Protein AF-A0A951C8U1-F1 (afdb_monomer_lite)

Secondary structure (DSSP, 8-state):
---------HHHHHHHHHHHHHTTT-HHHHHHHHHHHHHHHHHHHHHHHHHTHHHHHHHHHHHHHHHHHH---HHHHHHHHT-

Foldseek 3Di:
DDDDDDDDDPVRVVVLQVQCVVVVRPSVVSVVVVVVVVVVVVVVVVVVCVVCVVVVVVVVCCVVVVVVVPDDPPVVVCVVVVD

Radius of gyration: 25.63 Å; chains: 1; bounding box: 71×23×46 Å

pLDDT: mean 81.99, std 9.88, range [56.78, 96.12]

Sequence (83 aa):
MVRRQIELDEESDQLLNQLAQEYGGDAGRAVRELLHSRQRVEEFVDFCEAAHADILLEQKQRAEGGARETFTAWEEIKRLHNL

Structure (mmCIF, N/CA/C/O backbone):
data_AF-A0A951C8U1-F1
#
_entry.id   AF-A0A951C8U1-F1
#
loop_
_atom_site.group_PDB
_atom_site.id
_atom_site.type_symbol
_atom_site.label_atom_id
_atom_site.label_alt_id
_atom_site.label_comp_id
_atom_site.label_asym_id
_atom_site.label_entity_id
_atom_site.label_seq_id
_atom_site.pdbx_PDB_ins_code
_atom_site.Cartn_x
_atom_site.Cartn_y
_atom_site.Cartn_z
_atom_site.occupancy
_atom_site.B_iso_or_equiv
_atom_site.auth_seq_id
_atom_site.auth_comp_id
_atom_site.auth_asym_id
_atom_site.auth_atom_id
_atom_site.pdbx_PDB_model_num
ATOM 1 N N . MET A 1 1 ? -23.902 -11.173 7.836 1.00 56.78 1 MET A N 1
ATOM 2 C CA . MET A 1 1 ? -22.788 -10.293 8.253 1.00 56.78 1 MET A CA 1
ATOM 3 C C . MET A 1 1 ? -21.791 -11.155 9.016 1.00 56.78 1 MET A C 1
ATOM 5 O O . MET A 1 1 ? -22.209 -11.820 9.955 1.00 56.78 1 MET A O 1
ATOM 9 N N . VAL A 1 2 ? -20.535 -11.252 8.568 1.00 74.00 2 VA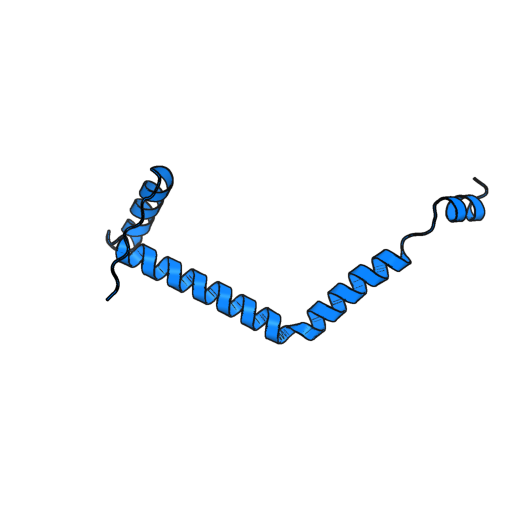L A N 1
ATOM 10 C CA . VAL A 1 2 ? -19.518 -12.110 9.208 1.00 74.00 2 VAL A CA 1
ATOM 11 C C . VAL A 1 2 ? -18.794 -11.291 10.272 1.00 74.00 2 VAL A C 1
ATOM 13 O O . VAL A 1 2 ? -18.220 -10.253 9.953 1.00 74.00 2 VAL A O 1
ATOM 16 N N . ARG A 1 3 ? -18.834 -11.735 11.531 1.00 75.38 3 ARG A N 1
ATOM 17 C CA . ARG A 1 3 ? -18.090 -11.109 12.629 1.00 75.38 3 ARG A CA 1
ATOM 18 C C . ARG A 1 3 ? -16.739 -11.804 12.757 1.00 75.38 3 ARG A C 1
ATOM 20 O O . ARG A 1 3 ? -16.696 -13.019 12.919 1.00 75.38 3 ARG A O 1
ATOM 27 N N . ARG A 1 4 ? -15.654 -11.037 12.669 1.00 78.94 4 ARG A N 1
ATOM 28 C CA . ARG A 1 4 ? -14.288 -11.511 12.918 1.00 78.94 4 ARG A CA 1
ATOM 29 C C . ARG A 1 4 ? -13.751 -10.810 14.155 1.00 78.94 4 ARG A C 1
ATOM 31 O O . ARG A 1 4 ? -14.026 -9.628 14.351 1.00 78.94 4 ARG A O 1
ATOM 38 N N . GLN A 1 5 ? -13.043 -11.558 14.986 1.00 81.38 5 GLN A N 1
ATOM 39 C CA . GLN A 1 5 ? -12.368 -11.041 16.167 1.00 81.38 5 GLN A CA 1
ATOM 40 C C . GLN A 1 5 ? -10.877 -10.998 15.842 1.00 81.38 5 GLN A C 1
ATOM 42 O O . GLN A 1 5 ? -10.352 -11.955 15.275 1.00 81.38 5 GLN A O 1
ATOM 47 N N . ILE A 1 6 ? -10.248 -9.858 16.102 1.00 81.94 6 ILE A N 1
ATOM 48 C CA . ILE A 1 6 ? -8.841 -9.604 15.800 1.00 81.94 6 ILE A CA 1
ATOM 49 C C . ILE A 1 6 ? -8.204 -9.211 17.124 1.00 81.94 6 ILE A C 1
ATOM 51 O O . ILE A 1 6 ? -8.715 -8.321 17.801 1.00 81.94 6 ILE A O 1
ATOM 55 N N . GLU A 1 7 ? -7.142 -9.909 17.500 1.00 87.81 7 GLU A N 1
ATOM 56 C CA . GLU A 1 7 ? -6.292 -9.503 18.612 1.00 87.81 7 GLU A CA 1
ATOM 57 C C . GLU A 1 7 ? -5.234 -8.548 18.070 1.00 87.81 7 GLU A C 1
ATOM 59 O O . GLU A 1 7 ? -4.615 -8.821 17.040 1.00 87.81 7 GLU A O 1
ATOM 64 N N . LEU A 1 8 ? -5.083 -7.412 18.742 1.00 89.31 8 LEU A N 1
ATOM 65 C CA . LEU A 1 8 ? -4.087 -6.401 18.429 1.00 89.31 8 LEU A CA 1
ATOM 66 C C . LEU A 1 8 ? -3.094 -6.337 19.581 1.00 89.31 8 LEU A C 1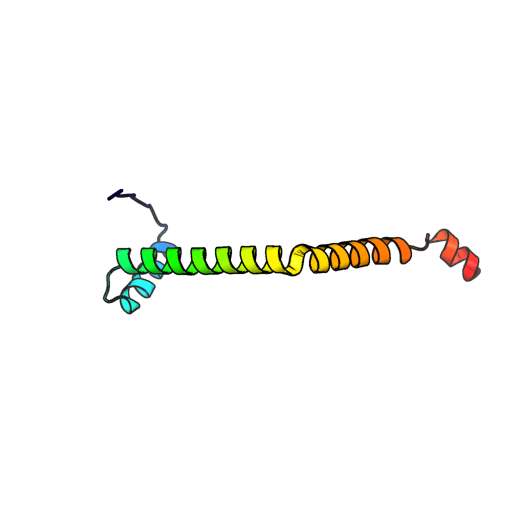
ATOM 68 O O . LEU A 1 8 ? -3.468 -6.502 20.745 1.00 89.31 8 LEU A O 1
ATOM 72 N N . ASP A 1 9 ? -1.833 -6.096 19.249 1.00 94.00 9 ASP A N 1
ATOM 73 C CA . ASP A 1 9 ? -0.873 -5.637 20.240 1.00 94.00 9 ASP A CA 1
ATOM 74 C C . ASP A 1 9 ? -1.226 -4.220 20.724 1.00 94.00 9 ASP A C 1
ATOM 76 O O . ASP A 1 9 ? -2.066 -3.520 20.154 1.00 94.00 9 ASP A O 1
ATOM 80 N N . GLU A 1 10 ? -0.588 -3.810 21.816 1.00 93.19 10 GLU A N 1
ATOM 81 C CA . GLU A 1 10 ? -0.879 -2.545 22.489 1.00 93.19 10 GLU A CA 1
ATOM 82 C C . GLU A 1 10 ? -0.622 -1.323 21.593 1.00 93.19 10 GLU A C 1
ATOM 84 O O . GLU A 1 10 ? -1.390 -0.363 21.624 1.00 93.19 10 GLU A O 1
ATOM 89 N N . GLU A 1 11 ? 0.419 -1.363 20.759 1.00 96.12 11 GLU A N 1
ATOM 90 C CA . GLU A 1 11 ? 0.745 -0.277 19.832 1.00 96.12 11 GLU A CA 1
ATOM 91 C C . GLU A 1 11 ? -0.332 -0.143 18.748 1.00 96.12 11 GLU A C 1
ATOM 93 O O . GLU A 1 11 ? -0.867 0.942 18.510 1.00 96.12 11 GLU A O 1
ATOM 98 N N . SER A 1 12 ? -0.708 -1.263 18.136 1.00 91.38 12 SER A N 1
ATOM 99 C CA . SER A 1 12 ? -1.741 -1.333 17.108 1.00 91.38 12 SER A CA 1
ATOM 100 C C . SER A 1 12 ? -3.111 -0.916 17.644 1.00 91.38 12 SER A C 1
ATOM 102 O O . SER A 1 12 ? -3.859 -0.228 16.945 1.00 91.38 12 SER A O 1
ATOM 104 N N . ASP A 1 13 ? -3.440 -1.281 18.886 1.00 91.62 13 ASP A N 1
ATOM 105 C CA . ASP A 1 13 ? -4.687 -0.868 19.535 1.00 91.62 13 ASP A CA 1
ATOM 106 C C . ASP A 1 13 ? -4.705 0.643 19.816 1.00 91.62 13 ASP A C 1
ATOM 108 O O . ASP A 1 13 ? -5.701 1.321 19.556 1.00 91.62 13 ASP A O 1
ATOM 112 N N . GLN A 1 14 ? -3.583 1.219 20.260 1.00 93.00 14 GLN A N 1
ATOM 113 C CA . GLN A 1 14 ? -3.456 2.669 20.443 1.00 93.00 14 GLN A CA 1
ATOM 114 C C . GLN A 1 14 ? -3.605 3.430 19.123 1.00 93.00 14 GLN A C 1
ATOM 116 O O . GLN A 1 14 ? -4.349 4.413 19.063 1.00 93.00 14 GLN A O 1
ATOM 121 N N . LEU A 1 15 ? -2.945 2.967 18.060 1.00 92.31 15 LEU A N 1
ATOM 122 C CA . LEU A 1 15 ? -3.056 3.559 16.727 1.00 92.31 15 LEU A CA 1
ATOM 123 C C . LEU A 1 15 ? -4.489 3.477 16.195 1.00 92.31 15 LEU A C 1
ATOM 125 O O . LEU A 1 15 ? -5.010 4.461 15.665 1.00 92.31 15 LEU A O 1
ATOM 129 N N . LEU A 1 16 ? -5.160 2.336 16.378 1.00 91.38 16 LEU A N 1
ATOM 130 C CA . LEU A 1 16 ? -6.550 2.180 15.969 1.00 91.38 16 LEU A CA 1
ATOM 131 C C . LEU A 1 16 ? -7.479 3.109 16.757 1.00 91.38 16 LEU A C 1
ATOM 133 O O . LEU A 1 16 ? -8.367 3.723 16.169 1.00 91.38 16 LEU A O 1
ATOM 137 N N . ASN A 1 17 ? -7.269 3.249 18.064 1.00 90.75 17 ASN A N 1
ATOM 138 C CA . ASN A 1 17 ? -8.055 4.154 18.896 1.00 90.75 17 ASN A CA 1
ATOM 139 C C . ASN A 1 17 ? -7.856 5.624 18.502 1.00 90.75 17 ASN A C 1
ATOM 141 O O . ASN A 1 17 ? -8.822 6.386 18.510 1.00 90.75 17 ASN A O 1
ATOM 145 N N . GLN A 1 18 ? -6.640 6.023 18.115 1.00 92.44 18 GLN A N 1
ATOM 146 C CA . GLN A 1 18 ? -6.369 7.359 17.576 1.00 92.44 18 GLN A CA 1
ATOM 147 C C . GLN A 1 18 ? -7.083 7.572 16.239 1.00 92.44 18 GLN A C 1
ATOM 149 O O . GLN A 1 18 ? -7.809 8.552 16.087 1.00 92.44 18 GLN A O 1
ATOM 154 N N . LEU A 1 19 ? -6.958 6.621 15.309 1.00 90.00 19 LEU A N 1
ATOM 155 C CA . LEU A 1 19 ? -7.643 6.676 14.018 1.00 90.00 19 LEU A CA 1
ATOM 156 C C . LEU A 1 19 ? -9.166 6.724 14.195 1.00 90.00 19 LEU A C 1
ATOM 158 O O . LEU A 1 19 ? -9.853 7.485 13.523 1.00 90.00 19 LEU A O 1
ATOM 162 N N . ALA A 1 20 ? -9.711 5.955 15.139 1.00 92.44 20 ALA A N 1
ATOM 163 C CA . ALA A 1 20 ? -11.138 5.928 15.431 1.00 92.44 20 ALA A CA 1
ATOM 164 C C . ALA A 1 20 ? -11.687 7.300 15.842 1.00 92.44 20 ALA A C 1
ATOM 166 O O . ALA A 1 20 ? -12.848 7.579 15.541 1.00 92.44 20 ALA A O 1
ATOM 167 N N . GLN A 1 21 ? -10.887 8.176 16.465 1.00 93.56 21 GLN A N 1
ATOM 168 C CA . GLN A 1 21 ? -11.325 9.535 16.816 1.00 93.56 21 GLN A CA 1
ATOM 169 C C . GLN A 1 21 ? -11.750 10.338 15.583 1.00 93.56 21 GLN A C 1
ATOM 171 O O . GLN A 1 21 ? -12.758 11.043 15.626 1.00 93.56 21 GLN A O 1
ATOM 176 N N . GLU A 1 22 ? -11.060 10.163 14.456 1.00 88.94 22 GLU A N 1
ATOM 177 C CA . GLU A 1 22 ? -11.409 10.808 13.184 1.00 88.94 22 GLU A CA 1
ATOM 178 C C . GLU A 1 22 ? -12.742 10.291 12.611 1.00 88.94 22 GLU A C 1
ATOM 180 O O . GLU A 1 22 ? -13.415 10.982 11.847 1.00 88.94 22 GLU A O 1
ATOM 185 N N . TYR A 1 23 ? -13.172 9.101 13.042 1.00 88.25 23 TYR A N 1
ATOM 186 C CA . TYR A 1 23 ? -14.426 8.451 12.652 1.00 88.25 23 TYR A CA 1
ATOM 187 C C . TYR A 1 23 ? -15.495 8.487 13.758 1.00 88.25 23 TYR A C 1
ATOM 189 O O . TYR A 1 23 ? -16.432 7.685 13.743 1.00 88.25 23 TYR A O 1
ATOM 197 N N . GLY A 1 24 ? -15.387 9.422 14.709 1.00 88.75 24 GLY A N 1
ATOM 198 C CA . GLY A 1 24 ? -16.367 9.601 15.787 1.00 88.75 24 GLY A CA 1
ATOM 199 C C . GLY A 1 24 ? -16.296 8.531 16.881 1.00 88.75 24 GLY A C 1
ATOM 200 O O . GLY A 1 24 ? -17.303 8.238 17.522 1.00 88.75 24 GLY A O 1
ATOM 201 N N . GLY A 1 25 ? -15.127 7.920 17.068 1.00 89.25 25 GLY A N 1
ATOM 202 C CA . GLY A 1 25 ? -14.870 6.861 18.045 1.00 89.25 25 GLY A CA 1
ATOM 203 C C . GLY A 1 25 ? -15.247 5.452 17.575 1.00 89.25 25 GLY A C 1
ATOM 204 O O . GLY A 1 25 ? -15.071 4.498 18.328 1.00 89.25 25 GLY A O 1
ATOM 205 N N . ASP A 1 26 ? -15.748 5.282 16.346 1.00 89.69 26 ASP A N 1
ATOM 206 C CA . ASP A 1 26 ? -16.085 3.961 15.802 1.00 89.69 26 ASP A CA 1
ATOM 207 C C . ASP A 1 26 ? -14.857 3.305 15.153 1.00 89.69 26 ASP A C 1
ATOM 209 O O . ASP A 1 26 ? -14.595 3.447 13.955 1.00 89.69 26 ASP A O 1
ATOM 213 N N . ALA A 1 27 ? -14.122 2.529 15.951 1.00 87.62 27 ALA A N 1
ATOM 214 C CA . ALA A 1 27 ? -12.984 1.738 15.484 1.00 87.62 27 ALA A CA 1
ATOM 215 C C . ALA A 1 27 ? -13.373 0.733 14.384 1.00 87.62 27 ALA A C 1
ATOM 217 O O . ALA A 1 27 ? -12.614 0.501 13.445 1.00 87.62 27 ALA A O 1
ATOM 218 N N . GLY A 1 28 ? -14.583 0.168 14.439 1.00 87.25 28 GLY A N 1
ATOM 219 C CA . GLY A 1 28 ? -15.065 -0.750 13.410 1.00 87.25 28 GLY A CA 1
ATOM 220 C C . GLY A 1 28 ? -15.253 -0.054 12.063 1.00 87.25 28 GLY A C 1
ATOM 221 O O . GLY A 1 28 ? -14.969 -0.644 11.020 1.00 87.25 28 GLY A O 1
ATOM 222 N N . ARG A 1 29 ? -15.721 1.198 12.071 1.00 88.94 29 ARG A N 1
ATOM 223 C CA . ARG A 1 29 ? -15.799 2.040 10.872 1.00 88.94 29 ARG A CA 1
ATOM 224 C C . ARG A 1 29 ? -14.411 2.421 10.377 1.00 88.94 29 ARG A C 1
ATOM 226 O O . ARG A 1 29 ? -14.157 2.231 9.194 1.00 88.94 29 ARG A O 1
ATOM 233 N N . ALA A 1 30 ? -13.519 2.858 11.262 1.00 88.06 30 ALA A N 1
ATOM 234 C CA . ALA A 1 30 ? -12.144 3.199 10.907 1.00 88.06 30 ALA A CA 1
ATOM 235 C C . ALA A 1 30 ? -11.415 2.035 10.208 1.00 88.06 30 ALA A C 1
ATOM 237 O O . ALA A 1 30 ? -10.841 2.221 9.138 1.00 88.06 30 ALA A O 1
ATOM 238 N N . VAL A 1 31 ? -11.522 0.809 10.741 1.00 88.25 31 VAL A N 1
ATOM 239 C CA . VAL A 1 31 ? -10.936 -0.391 10.112 1.00 88.25 31 VAL A CA 1
ATOM 240 C C . VAL A 1 31 ? -11.558 -0.677 8.745 1.00 88.25 31 VAL A C 1
ATOM 242 O O . VAL A 1 31 ? -10.837 -1.003 7.806 1.00 88.25 31 VAL A O 1
ATOM 245 N N . ARG A 1 32 ? -12.885 -0.565 8.602 1.00 88.56 32 ARG A N 1
ATOM 246 C CA . ARG A 1 32 ? -13.551 -0.798 7.307 1.00 88.56 32 ARG A CA 1
ATOM 247 C C . ARG A 1 32 ? -13.086 0.193 6.245 1.00 88.56 32 ARG A C 1
ATOM 249 O O . ARG A 1 32 ? -12.777 -0.227 5.135 1.00 88.56 32 ARG A O 1
ATOM 256 N N . GLU A 1 33 ? -13.017 1.474 6.587 1.00 87.00 33 GLU A N 1
ATOM 257 C CA . GLU A 1 33 ? -12.553 2.520 5.670 1.00 87.00 33 GLU A CA 1
ATOM 258 C C . GLU A 1 33 ? -11.074 2.332 5.309 1.00 87.00 33 GLU A C 1
ATOM 260 O O . GLU A 1 33 ? -10.711 2.427 4.137 1.00 87.00 33 GLU A O 1
ATOM 265 N N . LEU A 1 34 ? -10.228 1.964 6.278 1.00 86.56 34 LEU A N 1
ATOM 266 C CA . LEU A 1 34 ? -8.816 1.662 6.038 1.00 86.56 34 LEU A CA 1
ATOM 267 C C . LEU A 1 34 ? -8.638 0.475 5.078 1.00 86.56 34 LEU A C 1
ATOM 269 O O . LEU A 1 34 ? -7.859 0.559 4.128 1.00 86.56 34 LEU A O 1
ATOM 273 N N . LEU A 1 35 ? -9.378 -0.617 5.295 1.00 85.31 35 LEU A N 1
ATOM 274 C CA . LEU A 1 35 ? -9.334 -1.797 4.428 1.00 85.31 35 LEU A CA 1
ATOM 275 C C . LEU A 1 35 ? -9.834 -1.482 3.015 1.00 85.31 35 LEU A C 1
ATOM 277 O O . LEU A 1 35 ? -9.203 -1.896 2.045 1.00 85.31 35 LEU A O 1
ATOM 281 N N . HIS A 1 36 ? -10.920 -0.716 2.886 1.00 85.06 36 HIS A N 1
ATOM 282 C CA . HIS A 1 36 ? -11.422 -0.289 1.581 1.00 85.06 36 HIS A CA 1
ATOM 283 C C . HIS A 1 36 ? -10.450 0.644 0.858 1.00 85.06 36 HIS A C 1
ATOM 285 O O . HIS A 1 36 ? -10.242 0.491 -0.343 1.00 85.06 36 HIS A O 1
ATOM 291 N N . SER A 1 37 ? -9.833 1.589 1.568 1.00 82.31 37 SER A N 1
ATOM 292 C CA . SER A 1 37 ? -8.797 2.464 1.013 1.00 82.31 37 SER A CA 1
ATOM 293 C C . SER A 1 37 ? -7.621 1.652 0.476 1.00 82.31 37 SER A C 1
ATOM 295 O O . SER A 1 37 ? -7.239 1.808 -0.683 1.00 82.31 37 SER A O 1
ATOM 297 N N . ARG A 1 38 ? -7.108 0.713 1.280 1.00 79.88 38 ARG A N 1
ATOM 298 C CA . ARG A 1 38 ? -6.023 -0.181 0.875 1.00 79.88 38 ARG A CA 1
ATOM 299 C C . ARG A 1 38 ? -6.388 -0.997 -0.363 1.00 79.88 38 ARG A C 1
ATOM 301 O O . ARG A 1 38 ? -5.615 -1.007 -1.313 1.00 79.88 38 ARG A O 1
ATOM 308 N N . GLN A 1 39 ? -7.561 -1.630 -0.366 1.00 82.56 39 GLN A N 1
ATOM 309 C CA . GLN A 1 39 ? -8.020 -2.428 -1.501 1.00 82.56 39 GLN A CA 1
ATOM 310 C C . GLN A 1 39 ? -8.079 -1.585 -2.782 1.00 82.56 39 GLN A C 1
ATOM 312 O O . GLN A 1 39 ? -7.617 -2.024 -3.825 1.00 82.56 39 GLN A O 1
ATOM 317 N N . ARG A 1 40 ? -8.574 -0.344 -2.702 1.00 81.56 40 ARG A N 1
ATOM 318 C CA . ARG A 1 40 ? -8.622 0.569 -3.854 1.00 81.56 40 ARG A CA 1
ATOM 319 C C . ARG A 1 40 ? -7.237 0.953 -4.369 1.00 81.56 40 ARG A C 1
ATOM 321 O O . ARG A 1 40 ? -7.082 1.168 -5.567 1.00 81.56 40 ARG A O 1
ATOM 328 N N . VAL A 1 41 ? -6.252 1.086 -3.482 1.00 83.19 41 VAL A N 1
ATOM 329 C CA . VAL A 1 41 ? -4.863 1.358 -3.877 1.00 83.19 41 VAL A CA 1
ATOM 330 C C . VAL A 1 41 ? -4.257 0.139 -4.565 1.00 83.19 41 VAL A C 1
ATOM 332 O O . VAL A 1 41 ? -3.655 0.300 -5.618 1.00 83.19 41 VAL A O 1
ATOM 335 N N . GLU A 1 42 ? -4.452 -1.062 -4.018 1.00 83.88 42 GLU A N 1
ATOM 336 C CA . GLU A 1 42 ? -3.992 -2.316 -4.634 1.00 83.88 42 GLU A CA 1
ATOM 337 C C . GLU A 1 42 ? -4.638 -2.514 -6.017 1.00 83.88 42 GLU A C 1
ATOM 339 O O . GLU A 1 42 ? -3.930 -2.684 -7.002 1.00 83.88 42 GLU A O 1
ATOM 344 N N . GLU A 1 43 ? -5.957 -2.332 -6.135 1.00 86.75 43 GLU A N 1
ATOM 345 C CA . GLU A 1 43 ? -6.675 -2.391 -7.418 1.00 86.75 43 GLU A CA 1
ATOM 346 C C . GLU A 1 43 ? -6.172 -1.342 -8.427 1.00 86.75 43 GLU A C 1
ATOM 348 O O . GLU A 1 43 ? -6.114 -1.602 -9.630 1.00 86.75 43 GLU A O 1
ATOM 353 N N . PHE A 1 44 ? -5.802 -0.146 -7.962 1.00 78.50 44 PHE A N 1
ATOM 354 C CA . PHE A 1 44 ? -5.233 0.892 -8.820 1.00 78.5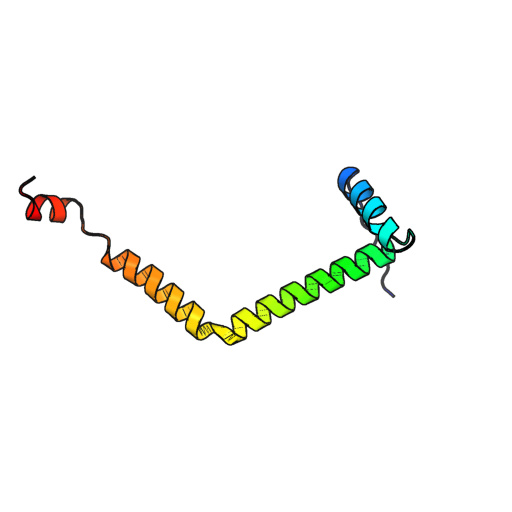0 44 PHE A CA 1
ATOM 355 C C . PHE A 1 44 ? -3.817 0.542 -9.292 1.00 78.50 44 PHE A C 1
ATOM 357 O O . PHE A 1 44 ? -3.482 0.813 -10.446 1.00 78.50 44 PHE A O 1
ATOM 364 N N . VAL A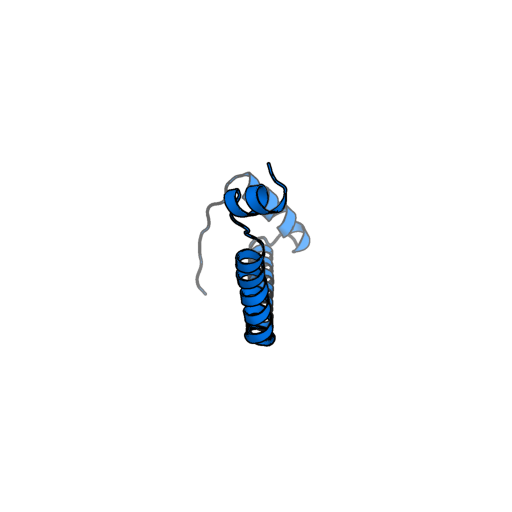 1 45 ? -2.998 -0.062 -8.428 1.00 86.00 45 VAL A N 1
ATOM 365 C CA . VAL A 1 45 ? -1.665 -0.558 -8.794 1.00 86.00 45 VAL A CA 1
ATOM 366 C C . VAL A 1 45 ? -1.797 -1.674 -9.824 1.00 86.00 45 VAL A C 1
ATOM 368 O O . VAL A 1 45 ? -1.202 -1.555 -10.892 1.00 86.00 45 VAL A O 1
ATOM 371 N N . ASP A 1 46 ? -2.655 -2.664 -9.577 1.00 88.75 46 ASP A N 1
ATOM 372 C CA . ASP A 1 46 ? -2.925 -3.760 -10.514 1.00 88.75 46 ASP A CA 1
ATOM 373 C C . ASP A 1 46 ? -3.394 -3.229 -11.877 1.00 88.75 46 ASP A C 1
ATOM 375 O O . ASP A 1 46 ? -2.934 -3.673 -12.931 1.00 88.75 46 ASP A O 1
ATOM 379 N N . PHE A 1 47 ? -4.284 -2.230 -11.876 1.00 88.69 47 PHE A N 1
ATOM 380 C CA . PHE A 1 47 ? -4.730 -1.569 -13.100 1.00 88.69 47 PHE A CA 1
ATOM 381 C C . PHE A 1 47 ? -3.575 -0.883 -13.841 1.00 88.69 47 PHE A C 1
ATOM 383 O O . PHE A 1 47 ? -3.460 -1.027 -15.058 1.00 88.69 47 PHE A O 1
ATOM 390 N N . CYS A 1 48 ? -2.721 -0.142 -13.131 1.00 84.50 48 CYS A N 1
ATOM 391 C CA . CYS A 1 48 ? -1.569 0.535 -13.728 1.00 84.50 48 CYS A CA 1
ATOM 392 C C . CYS A 1 48 ? -0.561 -0.464 -14.307 1.00 84.50 48 CYS A C 1
ATOM 394 O O . CYS A 1 48 ? -0.067 -0.263 -15.417 1.00 84.50 48 CYS A O 1
ATOM 396 N N . GLU A 1 49 ? -0.275 -1.544 -13.582 1.00 87.75 49 GLU A N 1
ATOM 397 C CA . GLU A 1 49 ? 0.614 -2.611 -14.035 1.00 87.75 49 GLU A CA 1
ATOM 398 C C . GLU A 1 49 ? 0.059 -3.302 -15.281 1.00 87.75 49 GLU A C 1
ATOM 400 O O . GLU A 1 49 ? 0.788 -3.482 -16.256 1.00 87.75 49 GLU A O 1
ATOM 405 N N . ALA A 1 50 ? -1.240 -3.607 -15.305 1.00 87.94 50 ALA A N 1
ATOM 406 C CA . ALA A 1 50 ? -1.896 -4.177 -16.476 1.00 87.94 50 ALA A CA 1
ATOM 407 C C . ALA A 1 50 ? -1.891 -3.213 -17.676 1.00 87.94 50 ALA A C 1
ATOM 409 O O . ALA A 1 50 ? -1.597 -3.624 -18.798 1.00 87.94 50 ALA A O 1
ATOM 410 N N . ALA A 1 51 ? -2.179 -1.927 -17.453 1.00 88.12 51 ALA A N 1
ATOM 411 C CA . ALA A 1 51 ? -2.228 -0.912 -18.507 1.00 88.12 51 ALA A CA 1
ATOM 412 C C . ALA A 1 51 ? -0.854 -0.622 -19.134 1.00 88.12 51 ALA A C 1
ATOM 414 O O . ALA A 1 51 ? -0.777 -0.175 -20.280 1.00 88.12 51 ALA A O 1
ATOM 415 N N . HIS A 1 52 ? 0.229 -0.871 -18.396 1.00 86.38 52 HIS A N 1
ATOM 416 C CA . HIS A 1 52 ? 1.596 -0.564 -18.816 1.00 86.38 52 HIS A CA 1
ATOM 417 C C . HIS A 1 52 ? 2.510 -1.794 -18.879 1.00 86.38 52 HIS A C 1
ATOM 419 O O . HIS A 1 52 ? 3.732 -1.640 -18.933 1.00 86.38 52 HIS A O 1
ATOM 425 N N . ALA A 1 53 ? 1.938 -3.000 -18.919 1.00 86.81 53 ALA A N 1
ATOM 426 C CA . ALA A 1 53 ? 2.673 -4.262 -18.866 1.00 86.81 53 ALA A CA 1
ATOM 427 C C . ALA A 1 53 ? 3.779 -4.357 -19.931 1.00 86.81 53 ALA A C 1
ATOM 429 O O . ALA A 1 53 ? 4.912 -4.720 -19.613 1.00 86.81 53 ALA A O 1
ATOM 430 N N . ASP A 1 54 ? 3.480 -3.959 -21.170 1.00 85.44 54 ASP A N 1
ATOM 431 C CA . ASP A 1 54 ? 4.437 -4.007 -22.281 1.00 85.44 54 ASP A CA 1
ATOM 432 C C . ASP A 1 54 ? 5.624 -3.056 -22.054 1.00 85.44 54 ASP A C 1
ATOM 434 O O . ASP A 1 54 ? 6.781 -3.441 -22.217 1.00 85.44 54 ASP A O 1
ATOM 438 N N . ILE A 1 55 ? 5.358 -1.834 -21.580 1.00 87.19 55 ILE A N 1
ATOM 439 C CA . ILE A 1 55 ? 6.395 -0.831 -21.290 1.00 87.19 55 ILE A CA 1
ATOM 440 C C . ILE A 1 55 ? 7.270 -1.289 -20.117 1.00 87.19 55 ILE A C 1
ATOM 442 O O . ILE A 1 55 ? 8.493 -1.137 -20.160 1.00 87.19 55 ILE A O 1
ATOM 446 N N . LEU A 1 56 ? 6.668 -1.858 -19.070 1.00 85.69 56 LEU A N 1
ATOM 447 C CA . LEU A 1 56 ? 7.395 -2.394 -17.917 1.00 85.69 56 LEU A CA 1
ATOM 448 C C . LEU A 1 56 ? 8.271 -3.588 -18.315 1.00 85.69 56 LEU A C 1
ATOM 450 O O . LEU A 1 56 ? 9.418 -3.693 -17.871 1.00 85.69 56 LEU A O 1
ATOM 454 N N . LEU A 1 57 ? 7.776 -4.451 -19.204 1.00 86.81 57 LEU A N 1
ATOM 455 C CA . LEU A 1 57 ? 8.544 -5.567 -19.746 1.00 86.81 57 LEU A CA 1
ATOM 456 C C . LEU A 1 57 ? 9.725 -5.079 -20.596 1.00 86.81 57 LEU A C 1
ATOM 458 O O . LEU A 1 57 ? 10.843 -5.564 -20.420 1.00 86.81 57 LEU A O 1
ATOM 462 N N . GLU A 1 58 ? 9.517 -4.086 -21.460 1.00 85.25 58 GLU A N 1
ATOM 463 C CA . GLU A 1 58 ? 10.590 -3.461 -22.241 1.00 85.25 58 GLU A CA 1
ATOM 464 C C . GLU A 1 58 ? 11.642 -2.781 -21.354 1.00 85.25 58 GLU A C 1
ATOM 466 O O . GLU A 1 58 ? 12.838 -2.834 -21.648 1.00 85.25 58 GLU A O 1
ATOM 471 N N . GLN A 1 59 ? 11.226 -2.125 -20.268 1.00 84.62 59 GLN A N 1
ATOM 472 C CA . GLN A 1 59 ? 12.143 -1.517 -19.302 1.00 84.62 59 GLN A CA 1
ATOM 473 C C . GLN A 1 59 ? 12.961 -2.578 -18.565 1.00 84.62 59 GLN A C 1
ATOM 475 O O . GLN A 1 59 ? 14.178 -2.426 -18.447 1.00 84.62 59 GLN A O 1
ATOM 480 N N . LYS A 1 60 ? 12.325 -3.674 -18.132 1.00 85.19 60 LYS A N 1
ATOM 481 C CA . LYS A 1 60 ? 13.012 -4.822 -17.529 1.00 85.19 60 LYS A CA 1
ATOM 482 C C . LYS A 1 60 ? 14.047 -5.406 -18.489 1.00 85.19 60 LYS A C 1
ATOM 484 O O . LYS A 1 60 ? 15.206 -5.559 -18.115 1.00 85.19 60 LYS A O 1
ATOM 489 N N . GLN A 1 61 ? 13.654 -5.677 -19.732 1.00 86.06 61 GLN A N 1
ATOM 490 C CA . GLN A 1 61 ? 14.551 -6.228 -20.749 1.00 86.06 61 GLN A CA 1
ATOM 491 C C . GLN A 1 61 ? 15.722 -5.289 -21.050 1.00 86.06 61 GLN A C 1
ATOM 493 O O . GLN A 1 61 ? 16.851 -5.753 -21.179 1.00 86.06 61 GLN A O 1
ATOM 498 N N . ARG A 1 62 ? 15.489 -3.972 -21.111 1.00 80.94 62 ARG A N 1
ATOM 499 C CA . ARG A 1 62 ? 16.566 -2.983 -21.270 1.00 80.94 62 ARG A CA 1
ATOM 500 C C . ARG A 1 62 ? 17.506 -2.937 -20.071 1.00 80.94 62 ARG A C 1
ATOM 502 O O . ARG A 1 62 ? 18.711 -2.842 -20.271 1.00 80.94 62 ARG A O 1
ATOM 509 N N . ALA A 1 63 ? 16.988 -3.015 -18.849 1.00 77.62 63 ALA A N 1
ATOM 510 C CA . ALA A 1 63 ? 17.817 -3.036 -17.646 1.00 77.62 63 ALA A CA 1
ATOM 511 C C . ALA A 1 63 ? 18.677 -4.309 -17.573 1.00 77.62 63 ALA A C 1
ATOM 513 O O . ALA A 1 63 ? 19.879 -4.235 -17.325 1.00 77.62 63 ALA A O 1
ATOM 514 N N . GLU A 1 64 ? 18.084 -5.472 -17.846 1.00 78.31 64 GLU A N 1
ATOM 515 C CA . GLU A 1 64 ? 18.783 -6.762 -17.846 1.00 78.31 64 GLU A CA 1
ATOM 516 C C . GLU A 1 64 ? 19.766 -6.889 -19.022 1.00 78.31 64 GLU A C 1
ATOM 518 O O . GLU A 1 64 ? 20.885 -7.372 -18.846 1.00 78.31 64 GLU A O 1
ATOM 523 N N . GLY A 1 65 ? 19.381 -6.427 -20.214 1.00 69.94 65 GLY A N 1
ATOM 524 C CA . GLY A 1 65 ? 20.223 -6.409 -21.411 1.00 69.94 65 GLY A CA 1
ATOM 525 C C . GLY A 1 65 ? 21.388 -5.431 -21.287 1.00 69.94 65 GLY A C 1
ATOM 526 O O . GLY A 1 65 ? 22.531 -5.814 -21.511 1.00 69.94 65 GLY A O 1
ATOM 527 N N . GLY A 1 66 ? 21.122 -4.209 -20.820 1.00 60.31 66 GLY A N 1
ATOM 528 C CA . GLY A 1 66 ? 22.145 -3.194 -20.573 1.00 60.31 66 GLY A CA 1
ATOM 529 C C . GLY A 1 66 ? 23.140 -3.609 -19.492 1.00 60.31 66 GLY A C 1
ATOM 530 O O . GLY A 1 66 ? 24.334 -3.361 -19.644 1.00 60.31 66 GLY A O 1
ATOM 531 N N . ALA A 1 67 ? 22.692 -4.314 -18.445 1.00 56.97 67 ALA A N 1
ATOM 532 C CA . ALA A 1 67 ? 23.593 -4.934 -17.474 1.00 56.97 67 ALA A CA 1
ATOM 533 C C . ALA A 1 67 ? 24.488 -5.987 -18.146 1.00 56.97 67 ALA A C 1
ATOM 535 O O . ALA A 1 67 ? 25.697 -5.986 -17.950 1.00 56.97 67 ALA A O 1
ATOM 536 N N . ARG A 1 68 ? 23.923 -6.850 -18.997 1.00 58.97 68 ARG A N 1
ATOM 537 C CA . ARG A 1 68 ? 24.680 -7.880 -19.727 1.00 58.97 68 ARG A CA 1
ATOM 538 C C . ARG A 1 68 ? 25.709 -7.294 -20.701 1.00 58.97 68 ARG A C 1
ATOM 540 O O . ARG A 1 68 ? 26.761 -7.894 -20.887 1.00 58.97 68 ARG A O 1
ATOM 547 N N . GLU A 1 69 ? 25.417 -6.133 -21.279 1.00 56.84 69 GLU A N 1
ATOM 548 C CA . GLU A 1 69 ? 26.289 -5.405 -22.212 1.00 56.84 69 GLU A CA 1
ATOM 549 C C . GLU A 1 69 ? 27.357 -4.536 -21.521 1.00 56.84 69 GLU A C 1
ATOM 551 O O . GLU A 1 69 ? 28.323 -4.138 -22.167 1.00 56.84 69 GLU A O 1
ATOM 556 N N . THR A 1 70 ? 27.234 -4.258 -20.216 1.00 57.28 70 THR A N 1
ATOM 557 C CA . THR A 1 70 ? 28.199 -3.431 -19.455 1.00 57.28 70 THR A CA 1
ATOM 558 C C . THR A 1 70 ? 29.209 -4.225 -18.627 1.00 57.28 70 THR A C 1
ATOM 560 O O . THR A 1 70 ? 30.106 -3.630 -18.026 1.00 57.28 70 THR A O 1
ATOM 563 N N . PHE A 1 71 ? 29.141 -5.560 -18.621 1.00 59.16 71 PHE A N 1
ATOM 564 C CA . PHE A 1 71 ? 30.181 -6.393 -18.014 1.00 59.16 71 PHE A CA 1
ATOM 565 C C . PHE A 1 71 ? 31.244 -6.786 -19.041 1.00 59.16 71 PHE A C 1
ATOM 567 O O . PHE A 1 71 ? 31.129 -7.798 -19.728 1.00 59.16 71 PHE A O 1
ATOM 574 N N . THR A 1 72 ? 32.330 -6.020 -19.089 1.00 64.88 72 THR A N 1
ATOM 575 C CA . THR A 1 72 ? 33.579 -6.464 -19.720 1.00 64.88 72 THR A CA 1
ATOM 576 C C . THR A 1 72 ? 34.368 -7.289 -18.707 1.00 64.88 72 THR A C 1
ATOM 578 O O . THR A 1 72 ? 34.565 -6.856 -17.568 1.00 64.88 72 THR A O 1
ATOM 581 N N . ALA A 1 73 ? 34.830 -8.482 -19.088 1.00 73.50 73 ALA A N 1
ATOM 582 C CA . ALA A 1 73 ? 35.668 -9.290 -18.208 1.00 73.50 73 ALA A CA 1
ATOM 583 C C . ALA A 1 73 ? 36.926 -8.496 -17.814 1.00 73.50 73 ALA A C 1
ATOM 585 O O . ALA A 1 73 ? 37.552 -7.848 -18.651 1.00 73.50 73 ALA A O 1
ATOM 586 N N . TRP A 1 74 ? 37.328 -8.562 -16.543 1.00 70.31 74 TRP A N 1
ATOM 587 C CA . TRP A 1 74 ? 38.492 -7.822 -16.035 1.00 70.31 74 TRP A CA 1
ATOM 588 C C . TRP A 1 74 ? 39.775 -8.093 -16.842 1.00 70.31 74 TRP A C 1
ATOM 590 O O . TRP A 1 74 ? 40.573 -7.191 -17.083 1.00 70.31 74 TRP A O 1
ATOM 600 N N . GLU A 1 75 ? 39.929 -9.319 -17.343 1.00 76.31 75 GLU A N 1
ATOM 601 C CA . GLU A 1 75 ? 41.040 -9.719 -18.215 1.00 76.31 75 GLU A CA 1
ATOM 602 C C . GLU A 1 75 ? 41.031 -9.025 -19.586 1.00 76.31 75 GLU A C 1
ATOM 604 O O . GLU A 1 75 ? 42.079 -8.812 -20.194 1.00 76.31 75 GLU A O 1
ATOM 609 N N . GLU A 1 76 ? 39.861 -8.627 -20.075 1.00 76.38 76 GLU A N 1
ATOM 610 C CA . GLU A 1 76 ? 39.708 -7.902 -21.335 1.00 76.38 76 GLU A CA 1
ATOM 611 C C . GLU A 1 76 ? 39.982 -6.401 -21.158 1.00 76.38 76 GLU A C 1
ATOM 613 O O . GLU A 1 76 ? 40.615 -5.789 -22.019 1.00 76.38 76 GLU A O 1
ATOM 61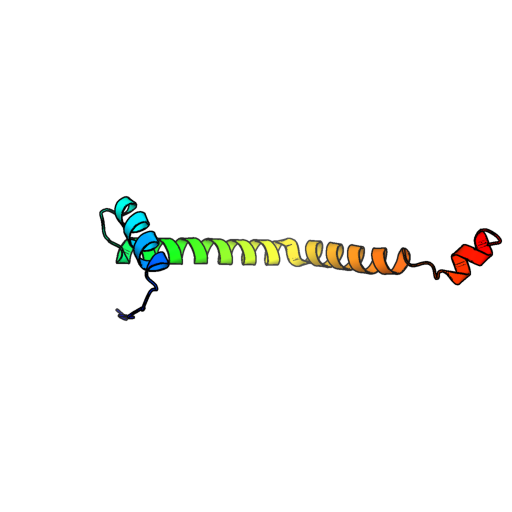8 N N . ILE A 1 77 ? 39.662 -5.836 -19.987 1.00 71.88 77 ILE A N 1
ATOM 619 C CA . ILE A 1 77 ? 40.080 -4.477 -19.595 1.00 71.88 77 ILE A CA 1
ATOM 620 C C . ILE A 1 77 ? 41.609 -4.387 -19.488 1.00 71.88 77 ILE A C 1
ATOM 622 O O . ILE A 1 77 ? 42.209 -3.469 -20.048 1.00 71.88 77 ILE A O 1
ATOM 626 N N . LYS A 1 78 ? 42.262 -5.355 -18.832 1.00 75.94 78 LYS A N 1
ATOM 627 C CA . LYS A 1 78 ? 43.733 -5.407 -18.753 1.00 75.94 78 LYS A CA 1
ATOM 628 C C . LYS A 1 78 ? 44.385 -5.437 -20.129 1.00 75.94 78 LYS A C 1
ATOM 630 O O . LYS A 1 78 ? 45.320 -4.685 -20.394 1.00 75.94 78 LYS A O 1
ATOM 635 N N . ARG A 1 79 ? 43.839 -6.260 -21.031 1.00 76.88 79 ARG A N 1
ATOM 636 C CA . ARG A 1 79 ? 44.338 -6.396 -22.403 1.00 76.88 79 ARG A CA 1
ATOM 637 C C . ARG A 1 79 ? 44.200 -5.100 -23.206 1.00 76.88 79 ARG A C 1
ATOM 639 O O . ARG A 1 79 ? 45.101 -4.775 -23.969 1.00 76.88 79 ARG A O 1
ATOM 646 N N . LEU A 1 80 ? 43.104 -4.359 -23.032 1.00 78.25 80 LEU A N 1
ATOM 647 C CA . LEU A 1 80 ? 42.888 -3.072 -23.703 1.00 78.25 80 LEU A CA 1
ATOM 648 C C . LEU A 1 80 ? 43.791 -1.952 -23.163 1.00 78.25 80 LEU A C 1
ATOM 650 O O . LEU A 1 80 ? 44.159 -1.055 -23.919 1.00 78.25 80 LEU A O 1
ATOM 654 N N . HIS A 1 81 ? 44.162 -2.004 -21.881 1.00 76.62 81 HIS A N 1
ATOM 655 C CA . HIS A 1 81 ? 44.941 -0.955 -21.213 1.00 76.62 81 HIS A CA 1
ATOM 656 C C . HIS A 1 81 ? 46.421 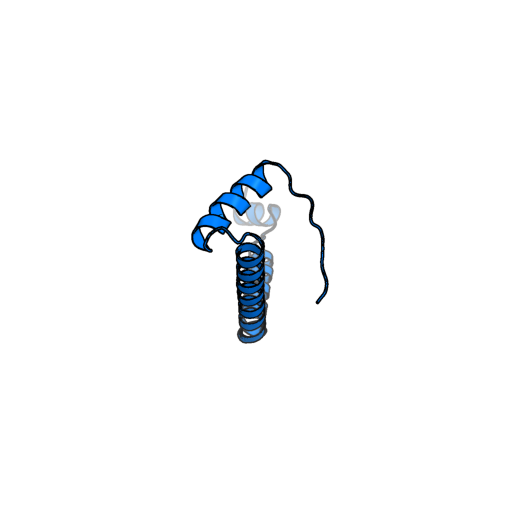-1.304 -20.969 1.00 76.62 81 HIS A C 1
ATOM 658 O O . HIS A 1 81 ? 47.125 -0.497 -20.365 1.00 76.62 81 HIS A O 1
ATOM 664 N N . ASN A 1 82 ? 46.912 -2.453 -21.459 1.00 70.19 82 ASN A N 1
ATOM 665 C CA . ASN A 1 82 ? 48.265 -2.974 -21.196 1.00 70.19 82 ASN A CA 1
ATOM 666 C C . ASN A 1 82 ? 48.626 -2.981 -19.694 1.00 70.19 82 ASN A C 1
ATOM 668 O O . ASN A 1 82 ? 49.730 -2.586 -19.310 1.00 70.19 82 ASN A O 1
ATOM 672 N N . LEU A 1 83 ? 47.672 -3.407 -18.860 1.00 63.00 83 LEU A N 1
ATOM 673 C CA . LEU A 1 83 ? 47.823 -3.572 -17.408 1.00 63.00 83 LEU A CA 1
ATOM 674 C C . LEU A 1 83 ? 48.104 -5.027 -17.022 1.00 63.00 83 LEU A C 1
ATOM 676 O O . LEU A 1 83 ? 47.570 -5.935 -17.699 1.00 63.00 83 LEU A O 1
#